Protein AF-A0A847MRR2-F1 (afdb_monomer_lite)

pLDDT: mean 88.73, std 11.53, range [59.72, 97.81]

Radius of gyration: 21.6 Å; chains: 1; bounding box: 54×22×50 Å

Structure (mmCIF, N/CA/C/O backbone):
data_AF-A0A847MRR2-F1
#
_entry.id   AF-A0A847MRR2-F1
#
loop_
_atom_site.group_PDB
_atom_site.id
_atom_site.type_symbol
_atom_site.label_atom_id
_atom_site.label_alt_id
_atom_site.label_comp_id
_atom_site.label_asym_id
_atom_site.label_entity_id
_atom_site.label_seq_id
_atom_site.pdbx_PDB_ins_code
_atom_site.Cartn_x
_atom_site.Cartn_y
_atom_site.Cartn_z
_atom_site.occupancy
_atom_site.B_iso_or_equiv
_atom_site.auth_seq_id
_atom_site.auth_comp_id
_atom_site.auth_asym_id
_atom_site.auth_atom_id
_atom_site.pdbx_PDB_model_num
ATOM 1 N N . MET A 1 1 ? -9.074 -8.220 21.902 1.00 83.75 1 MET A N 1
ATOM 2 C CA . MET A 1 1 ? -7.724 -7.659 21.691 1.00 83.75 1 MET A CA 1
ATOM 3 C C . MET A 1 1 ? -7.884 -6.457 20.782 1.00 83.75 1 MET A C 1
ATOM 5 O O . MET A 1 1 ? -8.661 -6.567 19.843 1.00 83.75 1 MET A O 1
ATOM 9 N N . ASP A 1 2 ? -7.246 -5.332 21.091 1.00 93.00 2 ASP A N 1
ATOM 10 C CA . ASP A 1 2 ? -7.248 -4.150 20.222 1.00 93.00 2 ASP A CA 1
ATOM 11 C C . ASP A 1 2 ? -6.065 -4.243 19.247 1.00 93.00 2 ASP A C 1
ATOM 13 O O . ASP A 1 2 ? -4.945 -4.524 19.672 1.00 93.00 2 ASP A O 1
ATOM 17 N N . LEU A 1 3 ? -6.336 -4.083 17.950 1.00 95.62 3 LEU A N 1
ATOM 18 C CA . LEU A 1 3 ? -5.339 -4.095 16.873 1.00 95.62 3 LEU A CA 1
ATOM 19 C C . LEU A 1 3 ? -5.154 -2.703 16.254 1.00 95.62 3 LEU A C 1
ATOM 21 O O . LEU A 1 3 ? -4.468 -2.570 15.243 1.00 95.62 3 LEU A O 1
ATOM 25 N N . SER A 1 4 ? -5.768 -1.663 16.815 1.00 95.94 4 SER A N 1
ATOM 26 C CA . SER A 1 4 ? -5.604 -0.311 16.299 1.00 95.94 4 SER A CA 1
ATOM 27 C C . SER A 1 4 ? -4.144 0.150 16.376 1.00 95.94 4 SER A C 1
ATOM 29 O O . SER A 1 4 ? -3.387 -0.223 17.274 1.00 95.94 4 SER A O 1
ATOM 31 N N . THR A 1 5 ? -3.714 0.935 15.387 1.00 97.00 5 THR A N 1
ATOM 32 C CA . THR A 1 5 ? -2.348 1.468 15.324 1.00 97.00 5 THR A CA 1
ATOM 33 C C . THR A 1 5 ? -2.321 2.856 14.699 1.00 97.00 5 THR A C 1
ATOM 35 O O . THR A 1 5 ? -3.233 3.235 13.962 1.00 97.00 5 THR A O 1
ATOM 38 N N . THR A 1 6 ? -1.254 3.605 14.963 1.00 97.81 6 THR A N 1
ATOM 39 C CA . THR A 1 6 ? -0.977 4.881 14.301 1.00 97.81 6 THR A CA 1
ATOM 40 C C . THR A 1 6 ? 0.187 4.695 13.338 1.00 97.81 6 THR A C 1
ATOM 42 O O . THR A 1 6 ? 1.291 4.348 13.754 1.00 97.81 6 THR A O 1
ATOM 45 N N . TYR A 1 7 ? -0.042 4.959 12.054 1.00 96.50 7 TYR A N 1
ATOM 46 C CA . TYR A 1 7 ? 0.973 4.861 11.009 1.00 96.50 7 TYR A CA 1
ATOM 47 C C . TYR A 1 7 ? 0.971 6.129 10.159 1.00 96.50 7 TYR A C 1
ATOM 49 O O . TYR A 1 7 ? -0.070 6.528 9.647 1.00 96.50 7 TYR A O 1
ATOM 57 N N . LEU A 1 8 ? 2.127 6.791 10.037 1.00 96.12 8 LEU A N 1
ATOM 58 C CA . LEU A 1 8 ? 2.280 8.058 9.301 1.00 96.12 8 LEU A CA 1
ATOM 59 C C . LEU A 1 8 ? 1.253 9.143 9.699 1.00 96.12 8 LEU A C 1
ATOM 61 O O . LEU A 1 8 ? 0.800 9.921 8.866 1.00 96.12 8 LEU A O 1
ATOM 65 N N . GLY A 1 9 ? 0.866 9.188 10.980 1.00 97.00 9 GLY A N 1
ATOM 66 C CA . GLY A 1 9 ? -0.140 10.128 11.495 1.00 97.00 9 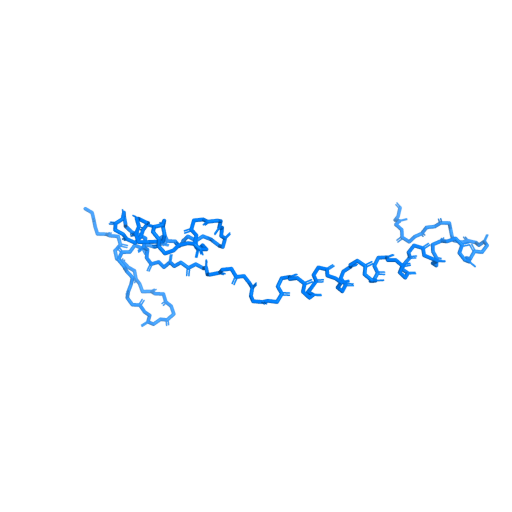GLY A CA 1
ATOM 67 C C . GLY A 1 9 ? -1.599 9.726 11.239 1.00 97.00 9 GLY A C 1
ATOM 68 O O . GLY A 1 9 ? -2.500 10.456 11.640 1.00 97.00 9 GLY A O 1
ATOM 69 N N . LEU A 1 10 ? -1.847 8.570 10.617 1.00 96.75 10 LEU A N 1
ATOM 70 C CA . LEU A 1 10 ? -3.179 8.012 10.386 1.00 96.75 10 LEU A CA 1
ATOM 71 C C . LEU A 1 10 ? -3.515 6.963 11.445 1.00 96.75 10 LEU A C 1
ATOM 73 O O . LEU A 1 10 ? -2.689 6.106 11.758 1.00 96.75 10 LEU A O 1
ATOM 77 N N . THR A 1 11 ? -4.745 6.990 11.954 1.00 97.19 11 THR A N 1
ATOM 78 C CA . THR A 1 11 ? -5.278 5.926 12.811 1.00 97.19 11 THR A CA 1
ATOM 79 C C . THR A 1 11 ? -5.853 4.810 11.945 1.00 97.19 11 THR A C 1
ATOM 81 O O . THR A 1 11 ? -6.787 5.035 11.176 1.00 97.19 11 THR A O 1
ATOM 84 N N . LEU A 1 12 ? -5.308 3.602 12.081 1.00 96.88 12 LEU A N 1
ATOM 85 C CA . LEU A 1 12 ? -5.726 2.407 11.353 1.00 96.88 12 LEU A CA 1
ATOM 86 C C . LEU A 1 12 ? -6.390 1.410 12.305 1.00 96.88 12 LEU A C 1
ATOM 88 O O . LEU A 1 12 ? -5.980 1.262 13.455 1.00 96.88 12 LEU A O 1
ATOM 92 N N . ARG A 1 13 ? -7.385 0.668 11.807 1.00 95.56 13 ARG A N 1
ATOM 93 C CA . ARG A 1 13 ? -8.102 -0.367 12.580 1.00 95.56 13 ARG A CA 1
ATOM 94 C C . ARG A 1 13 ? -7.273 -1.626 12.879 1.00 95.56 13 ARG A C 1
ATOM 96 O O . ARG A 1 13 ? -7.686 -2.450 13.689 1.00 95.56 13 ARG A O 1
ATOM 103 N N . SER A 1 14 ? -6.168 -1.803 12.160 1.00 96.94 14 SER A N 1
ATOM 104 C CA . SER A 1 14 ? -5.297 -2.980 12.160 1.00 96.94 14 SER A CA 1
ATOM 105 C C . SER A 1 14 ? -3.910 -2.574 11.647 1.00 96.94 14 SER A C 1
ATOM 107 O O . SER A 1 14 ? -3.839 -1.680 10.799 1.00 96.94 14 SER A O 1
ATOM 109 N N . PRO A 1 15 ? -2.807 -3.218 12.077 1.00 96.69 15 PRO A N 1
ATOM 110 C CA . PRO A 1 15 ? -1.477 -2.976 11.517 1.00 96.69 15 PRO A CA 1
ATOM 111 C C . PRO A 1 15 ? -1.262 -3.651 10.155 1.00 96.69 15 PRO A C 1
ATOM 113 O O . PRO A 1 15 ? -0.197 -3.510 9.561 1.00 96.69 15 PRO A O 1
ATOM 116 N N . LEU A 1 16 ? -2.236 -4.425 9.671 1.00 96.50 16 LEU A N 1
ATOM 117 C CA . LEU A 1 16 ? -2.117 -5.168 8.423 1.00 96.50 16 LEU A CA 1
ATOM 118 C C . LEU A 1 16 ? -2.400 -4.269 7.216 1.00 96.50 16 LEU A C 1
ATOM 120 O O . LEU A 1 16 ? -3.408 -3.561 7.182 1.00 96.50 16 LEU A O 1
ATOM 124 N N . VAL A 1 17 ? -1.535 -4.361 6.204 1.00 96.69 17 VAL A N 1
ATOM 125 C CA . VAL A 1 17 ? -1.648 -3.641 4.930 1.00 96.69 17 VAL A CA 1
ATOM 126 C C . VAL A 1 17 ? -1.651 -4.651 3.785 1.00 96.69 17 VAL A C 1
ATOM 128 O O . VAL A 1 17 ? -0.750 -5.484 3.701 1.00 96.69 17 VAL A O 1
ATOM 131 N N . ALA A 1 18 ? -2.653 -4.593 2.906 1.00 96.12 18 ALA A N 1
ATOM 132 C CA . ALA A 1 18 ? -2.699 -5.455 1.724 1.00 96.12 18 ALA A CA 1
ATOM 133 C C . ALA A 1 18 ? -1.772 -4.905 0.630 1.00 96.12 18 ALA A C 1
ATOM 135 O O . ALA A 1 18 ? -1.888 -3.737 0.256 1.00 96.12 18 ALA A O 1
ATOM 136 N N . SER A 1 19 ? -0.862 -5.734 0.111 1.00 95.75 19 SER A N 1
ATOM 137 C CA . SER A 1 19 ? 0.049 -5.345 -0.971 1.00 95.75 19 SER A CA 1
ATOM 138 C C . SER A 1 19 ? -0.682 -5.159 -2.303 1.00 95.75 19 SER A C 1
ATOM 140 O O . SER A 1 19 ? -1.792 -5.667 -2.500 1.00 95.75 19 SER A O 1
ATOM 142 N N . ALA A 1 20 ? -0.020 -4.475 -3.243 1.00 95.06 20 ALA A N 1
ATOM 143 C CA . ALA A 1 20 ? -0.479 -4.392 -4.623 1.00 95.06 20 ALA A CA 1
ATOM 144 C C . ALA A 1 20 ? -0.655 -5.813 -5.174 1.00 95.06 20 ALA A C 1
ATOM 146 O O . ALA A 1 20 ? 0.273 -6.623 -5.154 1.00 95.06 20 ALA A O 1
ATOM 147 N N . SER A 1 21 ? -1.882 -6.145 -5.566 1.00 93.50 21 SER A N 1
ATOM 148 C CA . SER A 1 21 ? -2.265 -7.485 -6.004 1.00 93.50 21 SER A CA 1
ATOM 149 C C . SER A 1 21 ? -3.575 -7.425 -6.799 1.00 93.50 21 SER A C 1
ATOM 151 O O . SER A 1 21 ? -4.279 -6.413 -6.743 1.00 93.50 21 SER A O 1
ATOM 153 N N . PRO A 1 22 ? -3.981 -8.507 -7.489 1.00 92.12 22 PRO A N 1
ATOM 154 C CA . PRO A 1 22 ? -5.280 -8.550 -8.165 1.00 92.12 22 PRO A CA 1
ATOM 155 C C . PRO A 1 22 ? -6.469 -8.230 -7.241 1.00 92.12 22 PRO A C 1
ATOM 157 O O . PRO A 1 22 ? -7.477 -7.695 -7.695 1.00 92.12 22 PRO A O 1
ATOM 160 N N . VAL A 1 23 ? -6.333 -8.505 -5.938 1.00 92.25 23 VAL A N 1
ATOM 161 C CA . VAL A 1 23 ? -7.343 -8.208 -4.909 1.00 92.25 23 VAL A CA 1
ATOM 162 C C . VAL A 1 23 ? -7.528 -6.703 -4.707 1.00 92.25 23 VAL A C 1
ATOM 164 O O . VAL A 1 23 ? -8.651 -6.259 -4.481 1.00 92.25 23 VAL A O 1
ATOM 167 N N . THR A 1 24 ? -6.463 -5.905 -4.823 1.00 94.56 24 THR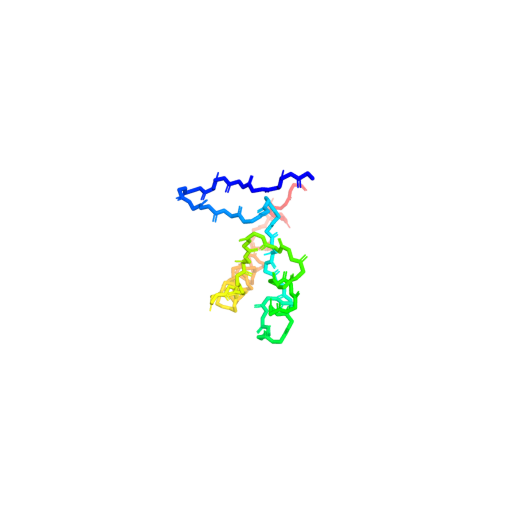 A N 1
ATOM 168 C CA . THR A 1 24 ? -6.532 -4.440 -4.685 1.00 94.56 24 THR A CA 1
ATOM 169 C C . THR 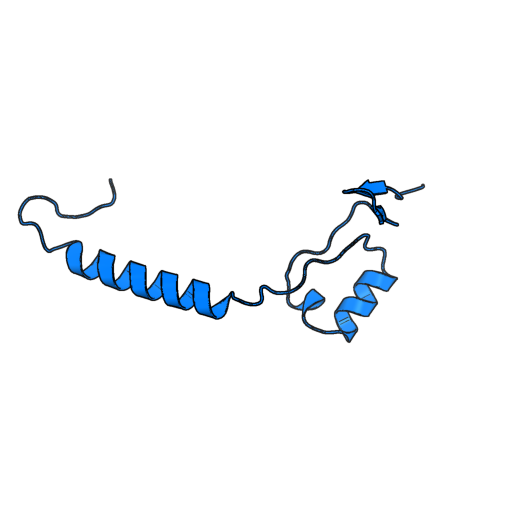A 1 24 ? -6.835 -3.726 -6.007 1.00 94.56 24 THR A C 1
ATOM 171 O O . THR A 1 24 ? -7.038 -2.514 -6.009 1.00 94.56 24 THR A O 1
ATOM 174 N N . ALA A 1 25 ? -6.921 -4.463 -7.122 1.00 93.38 25 ALA A N 1
ATOM 175 C CA . ALA A 1 25 ? -7.215 -3.926 -8.453 1.00 93.38 25 ALA A CA 1
ATOM 176 C C . ALA A 1 25 ? -8.717 -3.871 -8.793 1.00 93.38 25 ALA A C 1
ATOM 178 O O . ALA A 1 25 ? -9.111 -3.152 -9.712 1.00 93.38 25 ALA A O 1
ATOM 179 N N . ARG A 1 26 ? -9.567 -4.622 -8.078 1.00 95.00 26 ARG A N 1
ATOM 180 C CA . ARG A 1 26 ? -11.020 -4.632 -8.294 1.00 95.00 26 ARG A CA 1
ATOM 181 C C . ARG A 1 26 ? -11.763 -4.140 -7.059 1.00 95.00 26 ARG A C 1
ATOM 183 O O . ARG A 1 26 ? -11.437 -4.515 -5.938 1.00 95.00 26 ARG A O 1
ATOM 190 N N . LEU A 1 27 ? -12.799 -3.331 -7.274 1.00 94.44 27 LEU A N 1
ATOM 191 C CA . LEU A 1 27 ? -13.572 -2.721 -6.188 1.00 94.44 27 LEU A CA 1
ATOM 192 C C . LEU A 1 27 ? -14.279 -3.746 -5.295 1.00 94.44 27 LEU A C 1
ATOM 194 O O . LEU A 1 27 ? -14.338 -3.559 -4.087 1.00 94.44 27 LEU A O 1
ATOM 198 N N . ASP A 1 28 ? -14.796 -4.829 -5.870 1.00 96.50 28 ASP A N 1
ATOM 199 C CA . ASP A 1 28 ? -15.514 -5.866 -5.128 1.00 96.50 28 ASP A CA 1
ATOM 200 C C . ASP A 1 28 ? -14.595 -6.626 -4.162 1.00 96.50 28 ASP A C 1
ATOM 202 O O . ASP A 1 28 ? -14.925 -6.804 -2.990 1.00 96.50 28 ASP A O 1
ATOM 206 N N . THR A 1 29 ? -13.410 -7.022 -4.625 1.00 95.69 29 THR A N 1
ATOM 207 C CA . THR A 1 29 ? -12.421 -7.707 -3.787 1.00 95.69 29 THR A CA 1
ATOM 208 C C . THR A 1 29 ? -11.755 -6.755 -2.799 1.00 95.69 29 THR A C 1
ATOM 210 O O . THR A 1 29 ? -11.473 -7.157 -1.671 1.00 95.69 29 THR A O 1
ATOM 213 N N . LEU A 1 30 ? -11.558 -5.489 -3.183 1.00 95.88 30 LEU A N 1
ATOM 214 C CA . LEU A 1 30 ? -11.062 -4.441 -2.294 1.00 95.88 30 LEU A CA 1
ATOM 215 C C . LEU A 1 30 ? -12.036 -4.206 -1.134 1.00 95.88 30 LEU A C 1
ATOM 217 O O . LEU A 1 30 ? -11.612 -4.155 0.019 1.00 95.88 30 LEU A O 1
ATOM 221 N N . GLN A 1 31 ? -13.338 -4.125 -1.414 1.00 95.81 31 GLN A N 1
ATOM 222 C CA . GLN A 1 31 ? -14.354 -3.970 -0.375 1.00 95.81 31 GLN A CA 1
ATOM 223 C C . GLN A 1 31 ? -14.329 -5.151 0.603 1.00 95.81 31 GLN A C 1
ATOM 225 O O . GLN A 1 31 ? -14.300 -4.942 1.813 1.00 95.81 31 GLN A O 1
ATOM 230 N N . ALA A 1 32 ? -14.232 -6.383 0.095 1.00 96.25 32 ALA A N 1
ATOM 231 C CA . ALA A 1 32 ? -14.184 -7.576 0.936 1.00 96.25 32 ALA A CA 1
ATOM 232 C C . ALA A 1 32 ? -12.997 -7.574 1.921 1.00 96.25 32 ALA A C 1
ATOM 234 O O . ALA A 1 32 ? -13.158 -7.967 3.076 1.00 96.25 32 ALA A O 1
ATOM 235 N N . VAL A 1 33 ? -11.809 -7.112 1.506 1.00 94.88 33 VAL A N 1
ATOM 236 C CA . VAL A 1 33 ? -10.647 -7.034 2.415 1.00 94.88 33 VAL A CA 1
ATOM 237 C C . VAL A 1 33 ? -10.735 -5.872 3.405 1.00 94.88 33 VAL A C 1
ATOM 239 O O . VAL A 1 33 ? -10.266 -6.000 4.541 1.00 94.88 33 VAL A O 1
ATOM 242 N N . VAL A 1 34 ? -11.366 -4.761 3.012 1.00 94.56 34 VAL A N 1
ATOM 243 C CA . VAL A 1 34 ? -11.692 -3.657 3.927 1.00 94.56 34 VAL A CA 1
ATOM 244 C C . VAL A 1 34 ? -12.637 -4.144 5.017 1.00 94.56 34 VAL A C 1
ATOM 246 O O . VAL A 1 34 ? -12.342 -3.957 6.201 1.00 94.56 34 VAL A O 1
ATOM 249 N N . ASP A 1 35 ? -13.702 -4.845 4.637 1.00 95.94 35 ASP A N 1
ATOM 250 C CA . ASP A 1 35 ? -14.677 -5.413 5.567 1.00 95.94 35 ASP A CA 1
ATOM 251 C C . ASP A 1 35 ? -14.008 -6.437 6.503 1.00 95.94 35 ASP A C 1
ATOM 253 O O . ASP A 1 35 ? -14.217 -6.406 7.721 1.00 95.94 35 ASP A O 1
ATOM 257 N N . ALA A 1 36 ? -13.103 -7.263 5.966 1.00 95.19 36 ALA A N 1
ATOM 258 C CA . ALA A 1 36 ? -12.398 -8.308 6.706 1.00 95.19 36 ALA A CA 1
ATOM 259 C C . ALA A 1 36 ? -11.474 -7.810 7.828 1.00 95.19 36 ALA A C 1
ATOM 261 O O . ALA A 1 36 ? -11.156 -8.589 8.725 1.00 95.19 36 ALA A O 1
ATOM 262 N N . GLY A 1 37 ? -11.020 -6.552 7.821 1.00 94.94 37 GLY A N 1
ATOM 263 C CA . GLY A 1 37 ? -10.120 -6.094 8.888 1.00 94.94 37 GLY A CA 1
ATOM 264 C C . GLY A 1 37 ? -8.971 -5.189 8.495 1.00 94.94 37 GLY A C 1
ATOM 265 O O . GLY A 1 37 ? -8.284 -4.721 9.402 1.00 94.94 37 GLY A O 1
ATOM 266 N N . ILE A 1 38 ? -8.690 -5.005 7.202 1.00 95.88 38 ILE A N 1
ATOM 267 C CA . ILE A 1 38 ? -7.404 -4.433 6.790 1.00 95.88 38 ILE A CA 1
ATOM 268 C C . ILE A 1 38 ? -7.267 -2.972 7.239 1.00 95.88 38 ILE A C 1
ATOM 270 O O . ILE A 1 38 ? -8.234 -2.210 7.238 1.00 95.88 38 ILE A O 1
ATOM 274 N N . GLY A 1 39 ? -6.062 -2.588 7.661 1.00 96.50 39 GLY A N 1
ATOM 275 C CA . GLY A 1 39 ? -5.759 -1.219 8.069 1.00 96.50 39 GLY A CA 1
ATOM 276 C C . GLY A 1 39 ? -5.601 -0.283 6.876 1.00 96.50 39 GLY A C 1
ATOM 277 O O . GLY A 1 39 ? -6.078 0.846 6.920 1.00 96.50 39 GLY A O 1
ATOM 278 N N . ALA A 1 40 ? -4.961 -0.761 5.808 1.00 96.50 40 ALA A N 1
ATOM 279 C CA . ALA A 1 40 ? -4.755 -0.022 4.565 1.00 96.50 40 ALA A CA 1
ATOM 280 C C . ALA A 1 40 ? -4.544 -0.970 3.370 1.00 96.50 40 ALA A C 1
ATOM 282 O O . ALA A 1 40 ? -4.326 -2.172 3.540 1.00 96.50 40 ALA A O 1
ATOM 283 N N . VAL A 1 41 ? -4.573 -0.424 2.153 1.00 96.44 41 VAL A N 1
ATOM 284 C CA . VAL A 1 41 ? -4.306 -1.160 0.909 1.00 96.44 41 VAL A CA 1
ATOM 285 C C . VAL A 1 41 ? -3.309 -0.397 0.043 1.00 96.44 41 VAL A C 1
ATOM 287 O O . VAL A 1 41 ? -3.308 0.833 0.025 1.00 96.44 41 VAL A O 1
ATOM 290 N N . VAL A 1 42 ? -2.480 -1.128 -0.696 1.00 96.19 42 VAL A N 1
ATOM 291 C CA . VAL A 1 42 ? -1.612 -0.581 -1.741 1.00 96.19 42 VAL A CA 1
ATOM 292 C C . VAL A 1 42 ? -2.276 -0.827 -3.094 1.00 96.19 42 VAL A C 1
ATOM 294 O O . VAL A 1 42 ? -2.625 -1.962 -3.433 1.00 96.19 42 VAL A O 1
ATOM 297 N N . LEU A 1 43 ? -2.481 0.245 -3.857 1.00 95.25 43 LEU A N 1
ATOM 298 C CA . LEU A 1 43 ? -3.080 0.171 -5.189 1.00 95.25 43 LEU A CA 1
ATOM 299 C C . LEU A 1 43 ? -2.052 -0.285 -6.238 1.00 95.25 43 LEU A C 1
ATOM 301 O O . LEU A 1 43 ? -0.851 -0.099 -6.026 1.00 95.25 43 LEU A O 1
ATOM 305 N N . PRO A 1 44 ? -2.507 -0.856 -7.369 1.00 93.56 44 PRO A N 1
ATOM 306 C CA . PRO A 1 44 ? -1.635 -1.156 -8.499 1.00 93.56 44 PRO A CA 1
ATOM 307 C C . PRO A 1 44 ? -0.838 0.068 -8.965 1.00 93.56 44 PRO A C 1
ATOM 309 O O . PRO A 1 44 ? -1.328 1.201 -8.943 1.00 93.56 44 PRO A O 1
ATOM 312 N N . SER A 1 45 ? 0.393 -0.174 -9.408 1.00 93.12 45 SER A N 1
ATOM 313 C CA . SER A 1 45 ? 1.305 0.870 -9.870 1.00 93.12 45 SER A CA 1
ATOM 314 C C . SER A 1 45 ? 0.810 1.497 -11.176 1.00 93.12 45 SER A C 1
ATOM 316 O O . SER A 1 45 ? 0.628 0.810 -12.175 1.00 93.12 45 SER A O 1
ATOM 318 N N . LEU A 1 46 ? 0.653 2.825 -11.203 1.00 91.56 46 LEU A N 1
ATOM 319 C CA . LEU A 1 46 ? 0.156 3.548 -12.387 1.00 91.56 46 LEU A CA 1
ATOM 320 C 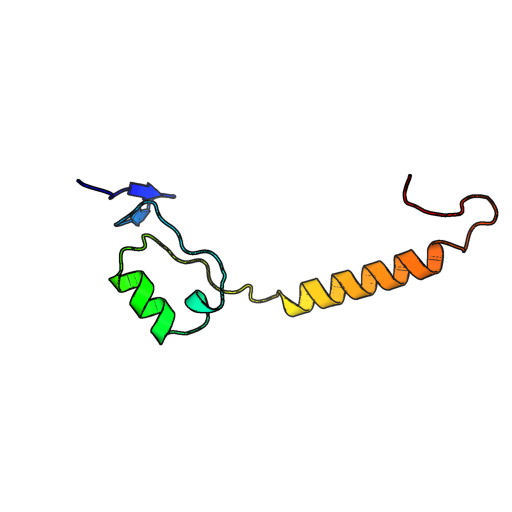C . LEU A 1 46 ? 1.106 3.498 -13.595 1.00 91.56 46 LEU A C 1
ATOM 322 O O . LEU A 1 46 ? 0.659 3.675 -14.725 1.00 91.56 46 LEU A O 1
ATOM 326 N N . PHE A 1 47 ? 2.401 3.288 -13.351 1.00 92.31 47 PHE A N 1
ATOM 327 C CA . PHE A 1 47 ? 3.452 3.318 -14.375 1.00 92.31 47 PHE A CA 1
ATOM 328 C C . PHE A 1 47 ? 4.145 1.968 -14.581 1.00 92.31 47 PHE A C 1
ATOM 330 O O . PHE A 1 47 ? 5.234 1.920 -15.148 1.00 92.31 47 PHE A O 1
ATOM 337 N N . GLU A 1 48 ? 3.546 0.877 -14.098 1.00 91.19 48 GLU A N 1
ATOM 338 C CA . GLU A 1 48 ? 4.140 -0.465 -14.171 1.00 91.19 48 GLU A CA 1
ATOM 339 C C . GLU A 1 48 ? 4.530 -0.841 -15.602 1.00 91.19 48 GLU A C 1
ATOM 341 O O . GLU A 1 48 ? 5.638 -1.307 -15.852 1.00 91.19 48 GLU A O 1
ATOM 346 N N . GLU A 1 49 ? 3.645 -0.558 -16.556 1.00 90.38 49 GLU A N 1
ATOM 347 C CA . GLU A 1 49 ? 3.871 -0.877 -17.959 1.00 90.38 49 GLU A CA 1
ATOM 348 C C . GLU A 1 49 ? 5.043 -0.078 -18.543 1.00 90.38 49 GLU A C 1
ATOM 350 O O . GLU A 1 49 ? 5.898 -0.646 -19.212 1.00 90.38 49 GLU A O 1
ATOM 355 N N . GLN A 1 50 ? 5.136 1.222 -18.257 1.00 93.38 50 GLN A N 1
ATOM 356 C CA . GLN A 1 50 ? 6.235 2.066 -18.731 1.00 93.38 50 GLN A CA 1
ATOM 357 C C . GLN A 1 50 ? 7.579 1.618 -18.155 1.00 93.38 50 GLN A C 1
ATOM 359 O O . GLN A 1 50 ? 8.554 1.535 -18.899 1.00 93.38 50 GLN A O 1
ATOM 364 N N . VAL A 1 51 ? 7.623 1.300 -16.857 1.00 92.94 51 VAL A N 1
ATOM 365 C CA . VAL A 1 51 ? 8.836 0.795 -16.195 1.00 92.94 51 VAL A CA 1
ATOM 366 C C . VAL A 1 51 ? 9.268 -0.523 -16.831 1.00 92.94 51 VAL A C 1
ATOM 368 O O . VAL A 1 51 ? 10.417 -0.654 -17.238 1.00 92.94 51 VAL A O 1
ATOM 371 N N . ARG A 1 52 ? 8.332 -1.457 -17.027 1.00 94.25 52 ARG A N 1
ATOM 372 C CA . ARG A 1 52 ? 8.600 -2.745 -17.673 1.00 94.25 52 ARG A CA 1
ATOM 373 C C . ARG A 1 52 ? 9.126 -2.587 -19.103 1.00 94.25 52 ARG A C 1
ATOM 375 O O . ARG A 1 52 ? 10.029 -3.308 -19.515 1.00 94.25 52 ARG A O 1
ATOM 382 N N . GLN A 1 53 ? 8.564 -1.662 -19.882 1.00 94.31 53 GLN A N 1
ATOM 383 C CA . GLN A 1 53 ? 9.045 -1.382 -21.240 1.00 94.31 53 GLN A CA 1
ATOM 384 C C . GLN A 1 53 ? 10.451 -0.774 -21.232 1.00 94.31 53 GLN A C 1
ATOM 386 O O . GLN A 1 53 ? 11.268 -1.126 -22.081 1.00 94.31 53 GLN A O 1
ATOM 391 N N . GLN A 1 54 ? 10.745 0.105 -20.272 1.00 93.88 54 GLN A N 1
ATOM 392 C CA . GLN A 1 54 ? 12.079 0.672 -20.105 1.00 93.88 54 GLN A CA 1
ATOM 393 C C . GLN A 1 54 ? 13.102 -0.409 -19.726 1.00 93.88 54 GLN A C 1
ATOM 395 O O . GLN A 1 54 ? 14.145 -0.490 -20.364 1.00 93.88 54 GLN A O 1
ATOM 400 N N . GLU A 1 55 ? 12.779 -1.289 -18.775 1.00 93.31 55 GLU A N 1
ATOM 401 C CA . GLU A 1 55 ? 13.644 -2.413 -18.386 1.00 93.31 55 GLU A CA 1
ATOM 402 C C . GLU A 1 55 ? 13.972 -3.324 -19.578 1.00 93.31 55 GLU A C 1
ATOM 404 O O . GLU A 1 55 ? 15.124 -3.703 -19.777 1.00 93.31 55 GLU A O 1
ATOM 409 N N . LEU A 1 56 ? 12.978 -3.637 -20.418 1.00 94.06 56 LEU A N 1
ATOM 410 C CA . LEU A 1 56 ? 13.192 -4.424 -21.636 1.00 94.06 56 LEU A CA 1
ATOM 411 C C . LEU A 1 56 ? 14.086 -3.705 -22.656 1.00 94.06 56 LEU A C 1
ATOM 413 O O . LEU A 1 56 ? 14.906 -4.347 -23.313 1.00 94.06 56 LEU A O 1
ATOM 417 N N . ALA A 1 57 ? 13.932 -2.387 -22.805 1.00 92.12 57 ALA A N 1
ATOM 418 C CA . ALA A 1 57 ? 14.769 -1.592 -23.697 1.00 92.12 57 ALA A CA 1
ATOM 419 C C . ALA A 1 57 ? 16.228 -1.546 -23.215 1.00 92.12 57 ALA A C 1
ATOM 421 O O . ALA A 1 57 ? 17.141 -1.720 -24.025 1.00 92.12 57 ALA A O 1
ATOM 422 N N . ASP A 1 58 ? 16.436 -1.367 -21.910 1.00 90.62 58 ASP A N 1
ATOM 423 C CA . ASP A 1 58 ? 17.759 -1.34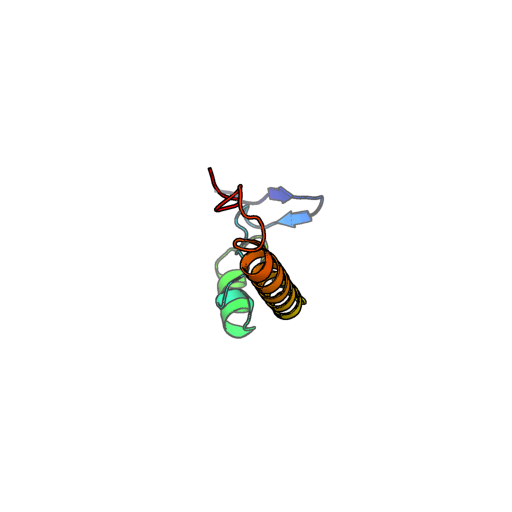0 -21.287 1.00 90.62 58 ASP A CA 1
ATOM 424 C C . ASP A 1 58 ? 18.464 -2.699 -21.438 1.00 90.62 58 ASP A C 1
ATOM 426 O O . ASP A 1 58 ? 19.611 -2.750 -21.885 1.00 90.62 58 ASP A O 1
ATOM 430 N N . LEU A 1 59 ? 17.756 -3.808 -21.188 1.00 89.38 59 LEU A N 1
ATOM 431 C CA . LEU A 1 59 ? 18.272 -5.166 -21.408 1.00 89.38 59 LEU A CA 1
ATOM 432 C C . LEU A 1 59 ? 18.718 -5.387 -22.860 1.00 89.38 59 LEU A C 1
ATOM 434 O O . LEU A 1 59 ? 19.827 -5.863 -23.103 1.00 89.38 59 LEU A O 1
ATOM 438 N N . ALA A 1 60 ? 17.900 -4.977 -23.833 1.00 87.88 60 ALA A N 1
ATOM 439 C CA . ALA A 1 60 ? 18.228 -5.123 -25.250 1.00 87.88 60 ALA A CA 1
ATOM 440 C C . ALA A 1 60 ? 19.467 -4.308 -25.671 1.00 87.88 60 ALA A C 1
ATOM 442 O O . ALA A 1 60 ? 20.160 -4.677 -26.624 1.00 87.88 60 ALA A O 1
ATOM 443 N N . LEU A 1 61 ? 19.749 -3.185 -25.001 1.00 85.19 61 LEU A N 1
ATOM 444 C CA . LEU A 1 61 ? 20.984 -2.427 -25.203 1.00 85.19 61 LEU A CA 1
ATOM 445 C C . LEU A 1 61 ? 22.182 -3.165 -24.600 1.00 85.19 61 LEU A C 1
ATOM 447 O O . LEU A 1 61 ? 23.205 -3.293 -25.270 1.00 85.19 61 LEU A O 1
ATOM 451 N N . THR A 1 62 ? 22.058 -3.684 -23.378 1.00 82.00 62 THR A N 1
ATOM 452 C CA . THR A 1 62 ? 23.128 -4.441 -22.715 1.00 82.00 62 THR A CA 1
ATOM 453 C C . THR A 1 62 ? 23.524 -5.690 -23.506 1.00 82.00 62 THR A C 1
ATOM 455 O O . THR A 1 62 ? 24.709 -5.867 -23.786 1.00 82.00 62 THR A O 1
ATOM 458 N N . GLU A 1 63 ? 22.561 -6.500 -23.955 1.00 81.69 63 GLU A N 1
ATOM 459 C CA . GLU A 1 63 ? 22.821 -7.718 -24.743 1.00 81.69 63 GLU A CA 1
ATOM 460 C C . GLU A 1 63 ? 23.565 -7.418 -26.055 1.00 81.69 63 GLU A C 1
ATOM 462 O O . GLU A 1 63 ? 24.469 -8.151 -26.459 1.00 81.69 63 GLU A O 1
ATOM 467 N N . LYS A 1 64 ? 23.248 -6.297 -26.720 1.00 71.31 64 LYS A N 1
ATOM 468 C CA . LYS A 1 64 ? 23.953 -5.874 -27.945 1.00 71.31 64 LYS A CA 1
ATOM 469 C C . LYS A 1 64 ? 25.431 -5.567 -27.715 1.00 71.31 64 LYS A C 1
ATOM 471 O O . LYS A 1 64 ? 26.221 -5.680 -28.652 1.00 71.31 64 LYS A O 1
ATOM 476 N N . HIS A 1 65 ? 25.800 -5.150 -26.508 1.00 67.38 65 HIS A N 1
ATOM 477 C CA . HIS A 1 65 ? 27.172 -4.791 -26.159 1.00 67.38 65 HIS A CA 1
ATOM 478 C C . HIS A 1 65 ? 27.945 -5.931 -25.484 1.00 67.38 65 HIS A C 1
ATOM 480 O O . HIS A 1 65 ? 29.169 -5.854 -25.413 1.00 67.38 65 HIS A O 1
ATOM 486 N N . GLU A 1 66 ? 27.270 -7.005 -25.063 1.00 63.88 66 GLU A N 1
ATOM 487 C CA . GLU A 1 66 ? 27.870 -8.133 -24.336 1.00 63.88 66 GLU A CA 1
ATOM 488 C C . GLU A 1 66 ? 28.964 -8.869 -25.133 1.00 63.88 66 GLU A C 1
ATOM 490 O O . GLU A 1 66 ? 29.940 -9.330 -24.551 1.00 63.88 66 GLU A O 1
ATOM 495 N N . TYR A 1 67 ? 28.872 -8.894 -26.468 1.00 59.72 67 TYR A N 1
ATOM 496 C CA . TYR A 1 67 ? 29.874 -9.516 -27.354 1.00 59.72 67 TYR A CA 1
ATOM 497 C C . TYR A 1 67 ? 30.667 -8.509 -28.203 1.00 59.72 67 TYR A C 1
ATOM 499 O O . TYR A 1 67 ? 31.326 -8.888 -29.172 1.00 59.72 67 TYR A O 1
ATOM 507 N N . ALA A 1 68 ? 30.579 -7.212 -27.891 1.00 64.38 68 ALA A N 1
ATOM 508 C CA . ALA A 1 68 ? 31.178 -6.155 -28.709 1.00 64.38 68 ALA A CA 1
ATOM 509 C C . ALA A 1 68 ? 32.679 -5.929 -28.437 1.00 64.38 68 ALA A C 1
ATOM 511 O O . ALA A 1 68 ? 33.345 -5.259 -29.227 1.00 64.38 68 ALA A O 1
ATOM 512 N N . PHE A 1 69 ? 33.224 -6.490 -27.352 1.00 63.25 69 PHE A N 1
ATOM 513 C CA . PHE A 1 69 ? 34.633 -6.360 -26.978 1.00 63.25 69 PHE A CA 1
ATOM 514 C C . PHE A 1 69 ? 35.366 -7.695 -27.127 1.00 63.25 69 PHE A C 1
ATOM 516 O O . PHE A 1 69 ? 34.966 -8.709 -26.568 1.00 63.25 69 PHE A O 1
ATOM 523 N N . SER A 1 70 ? 36.488 -7.689 -27.848 1.00 65.44 70 SER A N 1
ATOM 524 C CA . SER A 1 70 ? 37.298 -8.886 -28.124 1.00 65.44 70 SER A CA 1
ATOM 525 C C . SER A 1 70 ? 37.991 -9.490 -26.894 1.00 65.44 70 SER A C 1
ATOM 527 O O . SER A 1 70 ? 38.484 -10.611 -26.977 1.00 65.44 70 SER A O 1
ATOM 529 N N . GLU A 1 71 ? 38.046 -8.766 -25.773 1.00 66.81 71 GLU A N 1
ATOM 530 C CA . GLU A 1 71 ? 38.778 -9.158 -24.555 1.00 66.81 71 GLU A CA 1
ATOM 531 C C . GLU A 1 71 ? 37.873 -9.362 -23.324 1.00 66.81 71 GLU A C 1
ATOM 533 O O . GLU A 1 71 ? 38.332 -9.893 -22.316 1.00 66.81 71 GLU A O 1
ATOM 538 N N . ALA A 1 72 ? 36.591 -8.982 -23.394 1.00 66.75 72 ALA A N 1
ATOM 539 C CA . ALA A 1 72 ? 35.624 -9.130 -22.305 1.00 66.75 72 ALA A CA 1
ATOM 540 C C . ALA A 1 72 ? 34.360 -9.820 -22.832 1.00 66.75 72 ALA A C 1
ATOM 542 O O . ALA A 1 72 ? 33.589 -9.229 -23.579 1.00 66.75 72 ALA A O 1
ATOM 543 N N . THR A 1 73 ? 34.182 -11.091 -22.469 1.00 65.88 73 THR A N 1
ATOM 544 C CA . THR A 1 73 ? 33.122 -11.970 -22.996 1.00 65.88 73 THR A CA 1
ATOM 545 C C . THR A 1 73 ? 31.770 -11.864 -22.282 1.00 65.88 73 THR A C 1
ATOM 547 O O . THR A 1 73 ? 30.822 -12.484 -22.754 1.00 65.88 73 THR A O 1
ATOM 550 N N . SER A 1 74 ? 31.673 -11.152 -21.150 1.00 65.38 74 SER A N 1
ATOM 551 C CA . SER A 1 74 ? 30.405 -10.861 -20.454 1.00 65.38 74 SER A CA 1
ATOM 552 C C . SER A 1 74 ? 30.576 -9.757 -19.394 1.00 65.38 74 SER A C 1
ATOM 554 O O . SER A 1 74 ? 31.695 -9.451 -18.975 1.00 65.38 74 SER A O 1
ATOM 556 N N . TYR A 1 75 ? 29.457 -9.162 -18.963 1.00 66.62 75 TYR A N 1
ATOM 557 C CA . TYR A 1 75 ? 29.365 -8.172 -17.878 1.00 66.62 75 TYR A CA 1
ATOM 558 C C . TYR A 1 75 ? 29.044 -8.785 -16.502 1.00 66.62 75 TYR A C 1
ATOM 560 O O . TYR A 1 75 ? 29.049 -8.073 -15.496 1.00 66.62 75 TYR A O 1
ATOM 568 N N . LEU A 1 76 ? 28.753 -10.087 -16.451 1.00 66.44 76 LEU A N 1
ATOM 569 C CA . LEU A 1 76 ? 28.548 -10.842 -15.215 1.00 66.44 76 LEU A CA 1
ATOM 570 C C . LEU A 1 76 ? 29.867 -11.527 -14.798 1.00 66.44 76 LEU A C 1
ATOM 572 O O . LEU A 1 76 ? 30.619 -11.947 -15.679 1.00 66.44 76 LEU A O 1
ATOM 576 N N . PRO A 1 77 ? 30.173 -11.605 -13.488 1.00 61.31 77 PRO A N 1
ATOM 577 C CA . PRO A 1 77 ? 31.376 -12.273 -12.988 1.00 61.31 77 PRO A CA 1
ATOM 578 C C . PRO A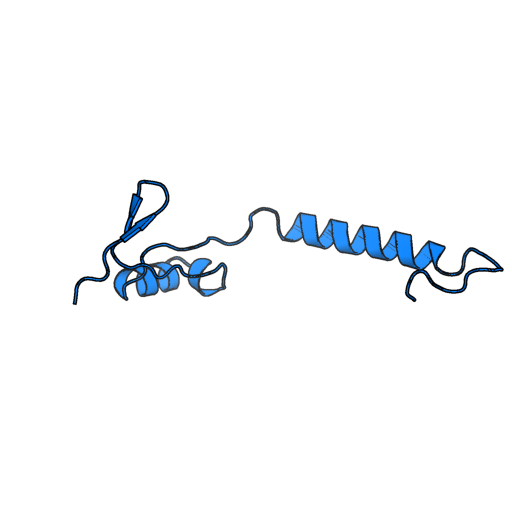 1 77 ? 31.380 -13.785 -13.243 1.00 61.31 77 PRO A C 1
ATOM 580 O O . PRO A 1 77 ? 30.285 -14.392 -13.298 1.00 61.31 77 PRO A O 1
#

Secondary structure (DSSP, 8-state):
----EEETTEEES-S-EEPSSHHHHSHHHHHHHHHHT-SEEPPPPTTHHHHHHHHHHHHHHHHHHHTS-TT---S--

Foldseek 3Di:
DQQWDADPNDIFRHPAEAEADPLQADPVSVVVVVVVGHRYYDYDDPCPVVVVVVVVVVVVVQVVCCPVDPPHNGPDD

Sequence (77 aa):
MDLSTTYLGLTLRSPLVASASPVTARLDTLQAVVDAGIGAVVLPSLFEEQVRQQELADLALTEKHEYAFSEATSYLP